Protein AF-A0A7S2I9S2-F1 (afdb_monomer)

Nearest PDB structures (foldseek):
  7tkt-assembly1_A  TM=6.067E-01  e=1.355E-03  Spirochaeta thermophila DSM 6578
  6pbx-assembly1_A  TM=5.543E-01  e=2.975E-03  Rattus norvegicus
  6pby-assembly1_A  TM=5.272E-01  e=2.008E-03  Rattus norvegicus
  7yid-assembly1_A  TM=5.433E-01  e=2.444E-03  Homo sapiens

Solvent-accessible surface area (backbone atoms only — not comparable to full-atom values): 10424 Å² total; per-residue (Å²): 144,86,84,84,76,81,74,78,80,54,76,46,79,50,64,89,76,85,68,88,88,73,67,29,66,71,83,33,64,104,88,42,56,35,54,75,78,83,86,87,54,86,88,74,75,66,83,82,76,66,49,74,48,82,52,56,64,68,61,51,51,51,52,53,48,50,54,51,50,29,47,40,69,66,68,58,89,69,85,80,68,61,54,85,91,39,63,67,51,44,52,52,49,52,52,51,43,55,54,28,43,54,51,38,54,50,51,52,51,51,51,53,50,56,74,68,59,47,70,71,62,50,54,50,53,51,51,52,48,52,50,53,50,50,44,57,76,70,63,56,55,72,68,61,56,48,53,56,52,49,52,53,55,49,53,50,53,51,53,58,52,53,56,56,54,63,76,74,109

Secondary structure (DSSP, 8-state):
---------EEEEESS---S----BSSS-TTS-BPPPPPP-TTTTPPPPPEEEEE-HHHHHHHHHHHHHHHHTT---SSS-PPTT-HHHHHHHHHHHHHHHHHHHHHHHHHHHHHH--HHHHHHHHHHHHHHHHHHHTT--HHHHHHHHHHHHHHHHHHHHHHHHHTT-

Radius of gyration: 32.58 Å; Cα contacts (8 Å, |Δi|>4): 98; chains: 1; bounding box: 69×42×87 Å

Organism: NCBI:txid156173

Foldseek 3Di:
DPPPPPFPWDKDKDDAAPDDDDFADDPEPPPDGGDDDDDDDPVPPDDDDIGMDTDGPVVVVVVVVVVLCCLLVVVCPPPDDDGPPPPVRVVVSVVSSVVSPVVSVVVVVVVVCVVPDDPLVVVLVVVVVVLVVVCVVVVPDPVVSVVVNVVSVVVSVVVVVVVVVVVVD

Mean predicted aligned error: 14.9 Å

pLDDT: mean 73.59, std 23.45, range [33.19, 96.62]

Sequence (169 aa):
KLDRMAAKKYCVPWGLNAFDEPLSNATCRADWHCVSPPPCDVNEGLPCDPGIACVNAGAMYVYALYFAIMTITSVGYGDITPSPFNIGEQAVCCVIMLGSGMVWG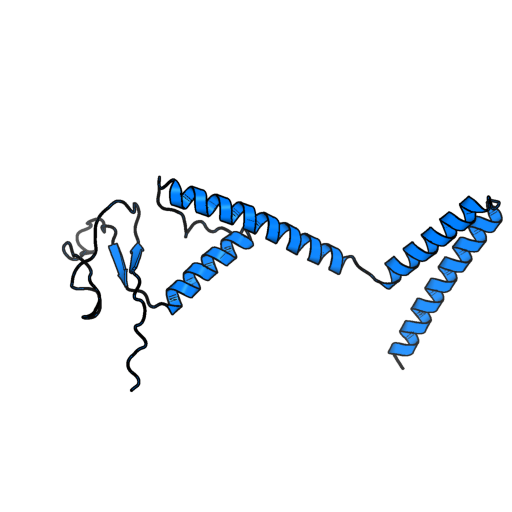YLIGTFCSLAGAKPSVQAFRDELSQLNSFMTAYKLPRDVRFRLREFLHETVHLRDTSARVELVA

Structure (mmCIF, N/CA/C/O backbone):
data_AF-A0A7S2I9S2-F1
#
_entry.id   AF-A0A7S2I9S2-F1
#
loop_
_atom_site.group_PDB
_atom_site.id
_atom_site.type_symbol
_at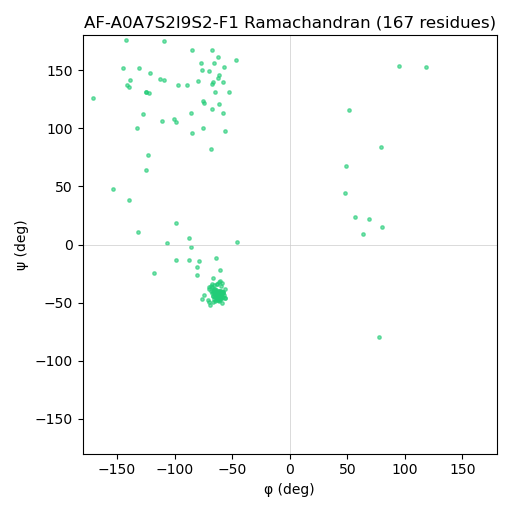om_site.label_atom_id
_atom_site.label_alt_id
_atom_site.label_comp_id
_atom_site.label_asym_id
_atom_site.label_entity_id
_atom_site.label_seq_id
_atom_site.pdbx_PDB_ins_code
_atom_site.Cartn_x
_atom_site.Cartn_y
_atom_site.Cartn_z
_atom_site.occupancy
_atom_site.B_iso_or_equiv
_atom_site.auth_seq_id
_atom_site.auth_comp_id
_atom_site.auth_asym_id
_atom_site.auth_atom_id
_atom_site.pdbx_PDB_model_num
ATOM 1 N N . LYS A 1 1 ? -8.225 14.631 -42.029 1.00 36.56 1 LYS A N 1
ATOM 2 C CA . LYS A 1 1 ? -7.970 15.345 -40.746 1.00 36.56 1 LYS A CA 1
ATOM 3 C C . LYS A 1 1 ? -8.112 14.389 -39.542 1.00 36.56 1 LYS A C 1
ATOM 5 O O . LYS A 1 1 ? -8.783 14.728 -38.583 1.00 36.56 1 LYS A O 1
ATOM 10 N N . LEU A 1 2 ? -7.478 13.211 -39.568 1.00 36.06 2 LEU A N 1
ATOM 11 C CA . LEU A 1 2 ? -7.574 12.209 -38.490 1.00 36.06 2 LEU A CA 1
ATOM 12 C C . LEU A 1 2 ? -6.308 11.330 -38.457 1.00 36.06 2 LEU A C 1
ATOM 14 O O . LEU A 1 2 ? -6.394 10.116 -38.437 1.00 36.06 2 LEU A O 1
ATOM 18 N N . ASP A 1 3 ? -5.126 11.951 -38.509 1.00 37.56 3 ASP A N 1
ATOM 19 C CA . ASP A 1 3 ? -3.852 11.206 -38.487 1.00 37.56 3 ASP A CA 1
ATOM 20 C C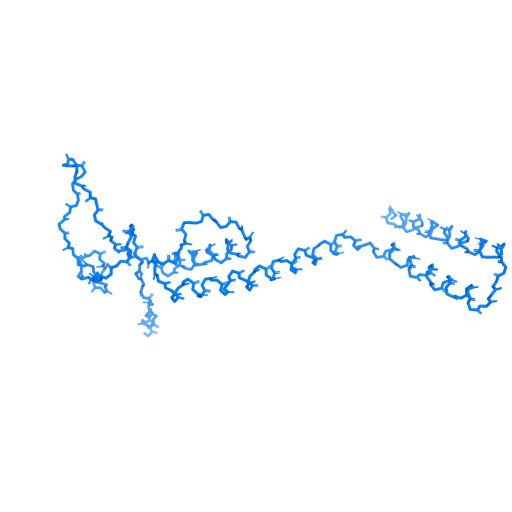 . ASP A 1 3 ? -2.788 11.900 -37.618 1.00 37.56 3 ASP A C 1
ATOM 22 O O . ASP A 1 3 ? -1.609 12.008 -37.939 1.00 37.56 3 ASP A O 1
ATOM 26 N N . ARG A 1 4 ? -3.241 12.469 -36.495 1.00 39.50 4 ARG A N 1
ATOM 27 C CA . ARG A 1 4 ? -2.374 12.980 -35.425 1.00 39.50 4 ARG A CA 1
ATOM 28 C C . ARG A 1 4 ? -2.763 12.341 -34.101 1.00 39.50 4 ARG A C 1
ATOM 30 O O . ARG A 1 4 ? -3.207 13.013 -33.180 1.00 39.50 4 ARG A O 1
ATOM 37 N N . MET A 1 5 ? -2.587 11.033 -34.008 1.00 37.41 5 MET A N 1
ATOM 38 C CA . MET A 1 5 ? -2.341 10.384 -32.725 1.00 37.41 5 MET A CA 1
ATOM 39 C C . MET A 1 5 ? -1.023 9.641 -32.870 1.00 37.41 5 MET A C 1
ATOM 41 O O . MET A 1 5 ? -0.981 8.442 -33.114 1.00 37.41 5 MET A O 1
ATOM 45 N N . ALA A 1 6 ? 0.064 10.411 -32.802 1.00 40.44 6 ALA A N 1
ATOM 46 C CA . ALA A 1 6 ? 1.411 9.888 -32.680 1.00 40.44 6 ALA A CA 1
ATOM 47 C C . ALA A 1 6 ? 1.454 8.987 -31.438 1.00 40.44 6 ALA A C 1
ATOM 49 O O . ALA A 1 6 ? 1.532 9.472 -30.308 1.00 40.44 6 ALA A O 1
ATOM 50 N N . ALA A 1 7 ? 1.329 7.677 -31.649 1.00 39.59 7 ALA A N 1
ATOM 51 C CA . ALA A 1 7 ? 1.550 6.689 -30.613 1.00 39.59 7 ALA A CA 1
ATOM 52 C C . ALA A 1 7 ? 2.984 6.887 -30.114 1.00 39.59 7 ALA A C 1
ATOM 54 O O . ALA A 1 7 ? 3.930 6.705 -30.879 1.00 39.59 7 ALA A O 1
ATOM 55 N N . LYS A 1 8 ? 3.156 7.326 -28.863 1.00 36.78 8 LYS A N 1
ATOM 56 C CA . LYS A 1 8 ? 4.471 7.309 -28.218 1.00 36.78 8 LYS A CA 1
ATOM 57 C C . LYS A 1 8 ? 4.919 5.844 -28.159 1.00 36.78 8 LYS A C 1
ATOM 59 O O . LYS A 1 8 ? 4.186 4.994 -27.658 1.00 36.78 8 LYS A O 1
ATOM 64 N N . LYS A 1 9 ? 6.064 5.565 -28.782 1.00 42.50 9 LYS A N 1
ATOM 65 C CA . LYS A 1 9 ? 6.666 4.238 -28.970 1.00 42.50 9 LYS A CA 1
ATOM 66 C C . LYS A 1 9 ? 7.704 4.042 -27.871 1.00 42.50 9 LYS A C 1
ATOM 68 O O . LYS A 1 9 ? 8.437 4.981 -27.571 1.00 42.50 9 LYS A O 1
ATOM 73 N N . TYR A 1 10 ? 7.754 2.865 -27.267 1.00 43.59 10 TYR A N 1
ATOM 74 C CA . TYR A 1 10 ? 8.571 2.612 -26.086 1.00 43.59 10 TYR A CA 1
ATOM 75 C C . TYR A 1 10 ? 9.241 1.233 -26.196 1.00 43.59 10 TYR A C 1
ATOM 77 O O . TYR A 1 10 ? 8.626 0.280 -26.681 1.00 43.59 10 TYR A O 1
ATOM 85 N N . CYS A 1 11 ? 10.492 1.136 -25.747 1.00 45.06 11 CYS A N 1
ATOM 86 C CA . CYS A 1 11 ? 11.312 -0.076 -25.797 1.00 45.06 11 CYS A CA 1
ATOM 87 C C . CYS A 1 11 ? 11.572 -0.590 -24.374 1.00 45.06 11 CYS A C 1
ATOM 89 O O . CYS A 1 11 ? 11.776 0.227 -23.475 1.00 45.06 11 CYS A O 1
ATOM 91 N N . VAL A 1 12 ? 11.592 -1.913 -24.170 1.00 47.53 12 VAL A N 1
ATOM 92 C CA . VAL A 1 12 ? 11.938 -2.528 -22.871 1.00 47.53 12 VAL A CA 1
ATOM 93 C C . VAL A 1 12 ? 13.089 -3.534 -23.028 1.00 47.53 12 VAL A C 1
ATOM 95 O O . VAL A 1 12 ? 13.037 -4.355 -23.948 1.00 47.53 12 VAL A O 1
ATOM 98 N N . PRO A 1 13 ? 14.138 -3.476 -22.185 1.00 47.75 13 PRO A N 1
ATOM 99 C CA . PRO A 1 13 ? 15.227 -4.455 -22.196 1.00 47.75 13 PRO A CA 1
ATOM 100 C C . PRO A 1 13 ? 14.802 -5.786 -21.546 1.00 47.75 13 PRO A C 1
ATOM 102 O O . PRO A 1 13 ? 13.970 -5.790 -20.637 1.00 47.75 13 PRO A O 1
ATOM 105 N N . TRP A 1 14 ? 15.382 -6.912 -21.978 1.00 45.50 14 TRP A N 1
ATOM 106 C CA . TRP A 1 14 ? 15.237 -8.222 -21.327 1.00 45.50 14 TRP A CA 1
ATOM 107 C C . TRP A 1 14 ? 16.560 -9.013 -21.345 1.00 45.50 14 TRP A C 1
ATOM 109 O O . TRP A 1 14 ? 17.251 -9.054 -22.363 1.00 45.50 14 TRP A O 1
ATOM 119 N N . GLY A 1 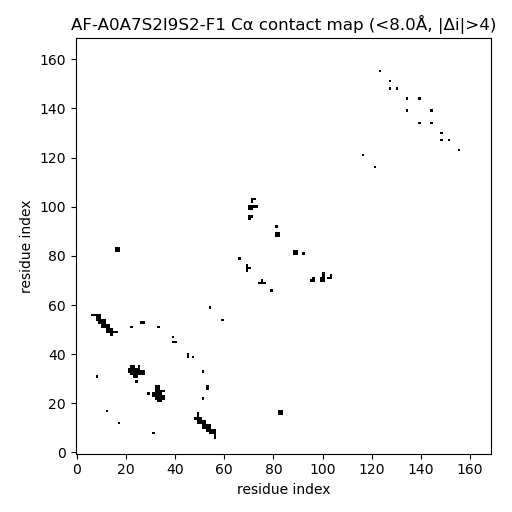15 ? 16.895 -9.650 -20.216 1.00 38.66 15 GLY A N 1
ATOM 120 C CA . GLY A 1 15 ? 18.153 -10.380 -19.985 1.00 38.66 15 GLY A CA 1
ATOM 121 C C . GLY A 1 15 ? 18.999 -9.790 -18.843 1.00 38.66 15 GLY A C 1
ATOM 122 O O . GLY A 1 15 ? 18.876 -8.611 -18.515 1.00 38.66 15 GLY A O 1
ATOM 123 N N . LEU A 1 16 ? 19.810 -10.629 -18.184 1.00 36.69 16 LEU A N 1
ATOM 124 C CA . LEU A 1 16 ? 20.657 -10.251 -17.041 1.00 36.69 16 LEU A CA 1
ATOM 125 C C . LEU A 1 16 ? 21.728 -9.238 -17.481 1.00 36.69 16 LEU A C 1
ATOM 127 O O . LEU A 1 16 ? 22.454 -9.499 -18.433 1.00 36.69 16 LEU A O 1
ATOM 131 N N . ASN A 1 17 ? 21.852 -8.142 -16.723 1.00 38.62 17 ASN A N 1
ATOM 132 C CA . ASN A 1 17 ? 22.781 -7.016 -16.906 1.00 38.62 17 ASN A CA 1
ATOM 133 C C . ASN A 1 17 ? 22.347 -6.001 -17.977 1.00 38.62 17 ASN A C 1
ATOM 135 O O . ASN A 1 17 ? 22.818 -6.002 -19.108 1.00 38.62 17 ASN A O 1
ATOM 139 N N . ALA A 1 18 ? 21.492 -5.063 -17.564 1.00 44.12 18 ALA A N 1
ATOM 140 C CA . ALA A 1 18 ? 21.323 -3.778 -18.231 1.00 44.12 18 ALA A CA 1
ATOM 141 C C . ALA A 1 18 ? 22.600 -2.935 -18.045 1.00 44.12 18 ALA A C 1
ATOM 143 O O . ALA A 1 18 ? 22.678 -2.115 -17.134 1.00 44.12 18 ALA A O 1
ATOM 144 N N . PHE A 1 19 ? 23.616 -3.179 -18.870 1.00 40.59 19 PHE A N 1
ATOM 145 C CA . PHE A 1 19 ? 24.778 -2.304 -19.011 1.00 40.59 19 PHE A CA 1
ATOM 146 C C . PHE A 1 19 ? 24.980 -1.983 -20.498 1.00 40.59 19 PHE A C 1
ATOM 148 O O . PHE A 1 19 ? 25.271 -2.872 -21.287 1.00 40.59 19 PHE A O 1
ATOM 155 N N . ASP A 1 20 ? 24.757 -0.705 -20.815 1.00 34.88 20 ASP A N 1
ATOM 156 C CA . ASP A 1 20 ? 25.260 0.100 -21.939 1.00 34.88 20 ASP A CA 1
ATOM 157 C C . ASP A 1 20 ? 25.141 -0.410 -23.409 1.00 34.88 20 ASP A C 1
ATOM 159 O O . ASP A 1 20 ? 25.845 -1.314 -23.842 1.00 34.88 20 ASP A O 1
ATOM 163 N N . GLU A 1 21 ? 24.340 0.345 -24.196 1.00 36.78 21 GLU A N 1
ATOM 164 C CA . GLU A 1 21 ? 24.353 0.562 -25.675 1.00 36.78 21 GLU A CA 1
ATOM 165 C C . GLU A 1 21 ? 23.461 -0.281 -26.656 1.00 36.78 21 GLU A C 1
ATOM 167 O O . GLU A 1 21 ? 22.940 -1.326 -26.281 1.00 36.78 21 GLU A O 1
ATOM 172 N N . PRO A 1 22 ? 23.080 0.260 -27.856 1.00 33.19 22 PRO A N 1
ATOM 173 C CA . PRO A 1 22 ? 21.672 0.540 -28.201 1.00 33.19 22 PRO A CA 1
ATOM 174 C C . PRO A 1 22 ? 21.004 -0.358 -29.270 1.00 33.19 22 PRO A C 1
ATOM 176 O O . PRO A 1 22 ? 21.610 -1.155 -29.974 1.00 33.19 22 PRO A O 1
ATOM 179 N N . LEU A 1 23 ? 19.702 -0.117 -29.457 1.00 39.25 23 LEU A N 1
ATOM 180 C CA . LEU A 1 23 ? 18.870 -0.547 -30.587 1.00 39.25 23 LEU A CA 1
ATOM 181 C C . LEU A 1 23 ? 19.230 0.138 -31.977 1.00 39.25 23 LEU A C 1
ATOM 183 O O . LEU A 1 23 ? 19.923 1.138 -32.005 1.00 39.25 23 LEU A O 1
ATOM 187 N N . SER A 1 24 ? 18.725 -0.333 -33.145 1.00 38.22 24 SER A N 1
ATOM 188 C CA . SER A 1 24 ? 18.954 -0.048 -34.628 1.00 38.22 24 SER A CA 1
ATOM 189 C C . SER A 1 24 ? 17.979 -0.689 -35.637 1.00 38.22 24 SER A C 1
ATOM 191 O O . SER A 1 24 ? 17.829 -1.883 -35.756 1.00 38.22 24 SER A O 1
ATOM 193 N N . ASN A 1 25 ? 17.330 -0.002 -36.537 1.00 39.22 25 ASN A N 1
ATOM 194 C CA . ASN A 1 25 ? 16.987 -0.661 -37.806 1.00 39.22 25 ASN A CA 1
ATOM 195 C C . ASN A 1 25 ? 15.788 -1.661 -37.877 1.00 39.22 25 ASN A C 1
ATOM 197 O O . ASN A 1 25 ? 14.776 -1.367 -38.495 1.00 39.22 25 ASN A O 1
ATOM 201 N N . ALA A 1 26 ? 15.965 -2.918 -37.430 1.00 37.91 26 ALA A N 1
ATOM 202 C CA . ALA A 1 26 ? 15.459 -4.069 -38.201 1.00 37.91 26 ALA A CA 1
ATOM 203 C C . ALA A 1 26 ? 14.389 -4.978 -37.551 1.00 37.91 26 ALA A C 1
ATOM 205 O O . ALA A 1 26 ? 13.628 -5.598 -38.289 1.00 37.91 26 ALA A O 1
ATOM 206 N N . THR A 1 27 ? 14.261 -5.076 -36.222 1.00 39.12 27 THR A N 1
ATOM 207 C CA . THR A 1 27 ? 13.225 -5.931 -35.568 1.00 39.12 27 THR A CA 1
ATOM 208 C C . THR A 1 27 ? 11.990 -5.163 -35.105 1.00 39.12 27 THR A C 1
ATOM 210 O O . THR A 1 27 ? 11.191 -5.616 -34.289 1.00 39.12 27 THR A O 1
ATOM 213 N N . CYS A 1 28 ? 11.810 -3.975 -35.649 1.00 40.09 28 CYS A N 1
ATOM 214 C CA . CYS A 1 28 ? 10.895 -2.977 -35.154 1.00 40.09 28 CYS A CA 1
ATOM 215 C C . CYS A 1 28 ? 10.268 -2.380 -36.444 1.00 40.09 28 CYS A C 1
ATOM 217 O O . CYS A 1 28 ? 10.966 -2.261 -37.452 1.00 40.09 28 CYS A O 1
ATOM 219 N N . ARG A 1 29 ? 8.929 -2.168 -36.508 1.00 38.28 29 ARG A N 1
ATOM 220 C CA . ARG A 1 29 ? 8.236 -1.672 -37.742 1.00 38.28 29 ARG A CA 1
ATOM 221 C C . ARG A 1 29 ? 9.013 -0.479 -38.310 1.00 38.28 29 ARG A C 1
ATOM 223 O O . ARG A 1 29 ? 9.658 0.159 -37.501 1.00 38.28 29 ARG A O 1
ATOM 230 N N . ALA A 1 30 ? 8.869 -0.123 -39.599 1.00 38.44 30 ALA A N 1
ATOM 231 C CA . ALA A 1 30 ? 9.601 0.921 -40.378 1.00 38.44 30 ALA A CA 1
ATOM 232 C C . ALA A 1 30 ? 9.814 2.331 -39.743 1.00 38.44 30 ALA A C 1
ATOM 234 O O . ALA A 1 30 ? 10.368 3.237 -40.350 1.00 38.44 30 ALA A O 1
ATOM 235 N N . ASP A 1 31 ? 9.357 2.475 -38.515 1.00 38.62 31 ASP A N 1
ATOM 236 C CA . ASP A 1 31 ? 9.105 3.589 -37.640 1.00 38.62 31 ASP A CA 1
ATOM 237 C C . ASP A 1 31 ? 9.702 3.358 -36.219 1.00 38.62 31 ASP A C 1
ATOM 239 O O . ASP A 1 31 ? 9.332 4.065 -35.276 1.00 38.62 31 ASP A O 1
ATOM 243 N N . TRP A 1 32 ? 10.537 2.325 -36.047 1.00 38.66 32 TRP A N 1
ATOM 244 C CA . TRP A 1 32 ? 11.202 1.861 -34.827 1.00 38.66 32 TRP A CA 1
ATOM 245 C C . TRP A 1 32 ? 12.616 1.309 -35.189 1.00 38.66 32 TRP A C 1
ATOM 247 O O . TRP A 1 32 ? 12.769 0.766 -36.274 1.00 38.66 32 TRP A O 1
ATOM 257 N N . HIS A 1 33 ? 13.619 1.348 -34.294 1.00 37.09 33 HIS A N 1
ATOM 258 C CA . HIS A 1 33 ? 15.020 0.919 -34.550 1.00 37.09 33 HIS A CA 1
ATOM 259 C C . HIS A 1 33 ? 15.499 -0.175 -33.502 1.00 37.09 33 HIS A C 1
ATOM 261 O O . HIS A 1 33 ? 15.301 0.148 -32.345 1.00 37.09 33 HIS A O 1
ATOM 267 N N . CYS A 1 34 ? 16.121 -1.367 -33.842 1.00 37.78 34 CYS A N 1
ATOM 268 C CA . CYS A 1 34 ? 16.893 -2.510 -33.103 1.00 37.78 34 CYS A CA 1
ATOM 269 C C . CYS A 1 34 ? 18.328 -3.140 -33.599 1.00 37.78 34 CYS A C 1
ATOM 271 O O . CYS A 1 34 ? 18.308 -3.956 -34.524 1.00 37.78 34 CYS A O 1
ATOM 273 N N . VAL A 1 35 ? 19.572 -2.835 -33.089 1.00 40.72 35 VAL A N 1
ATOM 274 C CA . VAL A 1 35 ? 20.896 -3.238 -33.711 1.00 40.72 35 VAL A CA 1
ATOM 275 C C . VAL A 1 35 ? 21.085 -4.695 -33.427 1.00 40.72 35 VAL A C 1
ATOM 277 O O . VAL A 1 35 ? 21.043 -5.085 -32.270 1.00 40.72 35 VAL A O 1
ATOM 280 N N . SER A 1 36 ? 21.273 -5.497 -34.471 1.00 41.66 36 SER A N 1
ATOM 281 C CA . SER A 1 36 ? 21.526 -6.924 -34.328 1.00 41.66 36 SER A CA 1
ATOM 282 C C . SER A 1 36 ? 23.026 -7.212 -34.204 1.00 41.66 36 SER A C 1
ATOM 284 O O . SER A 1 36 ? 23.785 -6.757 -35.065 1.00 41.66 36 SER A O 1
ATOM 286 N N . PRO A 1 37 ? 23.443 -8.103 -33.294 1.00 44.19 37 PRO A N 1
ATOM 287 C CA . PRO A 1 37 ? 24.390 -9.173 -33.596 1.00 44.19 37 PRO A CA 1
ATOM 288 C C . PRO A 1 37 ? 23.629 -10.397 -34.178 1.00 44.19 37 PRO A C 1
ATOM 290 O O . PRO A 1 37 ? 22.396 -10.395 -34.168 1.00 44.19 37 PRO A O 1
ATOM 293 N N . PRO A 1 38 ? 24.310 -11.408 -34.761 1.00 42.84 38 PRO A N 1
ATOM 294 C CA . PRO A 1 38 ? 23.694 -12.466 -35.583 1.00 42.84 38 PRO A CA 1
ATOM 295 C C . PRO A 1 38 ? 22.683 -13.354 -34.818 1.00 42.84 38 PRO A C 1
ATOM 297 O O . PRO A 1 38 ? 22.691 -13.372 -33.588 1.00 42.84 38 PRO A O 1
ATOM 300 N N . PRO A 1 39 ? 21.793 -14.087 -35.525 1.00 44.50 39 PRO A N 1
ATOM 301 C CA . PRO A 1 39 ? 20.698 -14.839 -34.909 1.00 44.50 39 PRO A CA 1
ATOM 302 C C . PRO A 1 39 ? 21.186 -16.011 -34.041 1.00 44.50 39 PRO A C 1
ATOM 304 O O . PRO A 1 39 ? 22.103 -16.739 -34.407 1.00 44.50 39 PRO A O 1
ATOM 307 N N . CYS A 1 40 ? 20.518 -16.197 -32.904 1.00 46.09 40 CYS A N 1
ATOM 308 C CA . CYS A 1 40 ? 20.692 -17.295 -31.958 1.00 46.09 40 CYS A CA 1
ATOM 309 C C . CYS A 1 40 ? 20.237 -18.643 -32.552 1.00 46.09 40 CYS A C 1
ATOM 311 O O . CYS A 1 40 ? 19.053 -18.834 -32.830 1.00 46.09 40 CYS A O 1
ATOM 313 N N . ASP A 1 41 ? 21.163 -19.594 -32.717 1.00 39.34 41 ASP A N 1
ATOM 314 C CA . ASP A 1 41 ? 20.856 -20.977 -33.102 1.00 39.34 41 ASP A CA 1
ATOM 315 C C . ASP A 1 41 ? 20.874 -21.885 -31.860 1.00 39.34 41 ASP A C 1
ATOM 317 O O . ASP A 1 41 ? 21.922 -22.178 -31.281 1.00 39.34 41 ASP A O 1
ATOM 321 N N . VAL A 1 42 ? 19.690 -22.329 -31.427 1.00 43.00 42 VAL A N 1
ATOM 322 C CA . VAL A 1 42 ? 19.508 -23.227 -30.269 1.00 43.00 42 VAL A CA 1
ATOM 323 C C . VAL A 1 42 ? 20.145 -24.607 -30.466 1.00 43.00 42 VAL A C 1
ATOM 325 O O . VAL A 1 42 ? 20.266 -25.362 -29.502 1.00 43.00 42 VAL A O 1
ATOM 328 N N . ASN A 1 43 ? 20.562 -24.941 -31.690 1.00 43.75 43 ASN A N 1
ATOM 329 C CA . ASN A 1 43 ? 21.181 -26.225 -32.010 1.00 43.75 43 ASN A CA 1
ATOM 330 C C . ASN A 1 43 ? 22.705 -26.236 -31.804 1.00 43.75 43 ASN A C 1
ATOM 332 O O . ASN A 1 43 ? 23.288 -27.317 -31.753 1.00 43.75 43 ASN A O 1
ATOM 336 N N . GLU A 1 44 ? 23.347 -25.073 -31.635 1.00 46.72 44 GLU A N 1
ATOM 337 C CA . GLU A 1 44 ? 24.809 -24.970 -31.479 1.00 46.72 44 GLU A CA 1
ATOM 338 C C . GLU A 1 44 ? 25.270 -24.650 -30.045 1.00 46.72 44 GLU A C 1
ATOM 340 O O . GLU A 1 44 ? 26.466 -24.561 -29.776 1.00 46.72 44 GLU A O 1
ATOM 345 N N . GLY A 1 45 ? 24.343 -24.525 -29.087 1.00 40.56 45 GLY A N 1
ATOM 346 C CA . GLY A 1 45 ? 24.686 -24.392 -27.665 1.00 40.56 45 GLY A CA 1
ATOM 347 C C . GLY A 1 45 ? 25.369 -23.072 -27.279 1.00 40.56 45 GLY A C 1
ATOM 348 O O . GLY A 1 45 ? 26.031 -23.018 -26.242 1.00 40.56 45 GLY A O 1
ATOM 349 N N . LEU A 1 46 ? 25.215 -22.007 -28.074 1.00 40.66 46 LEU A N 1
ATOM 350 C CA . LEU A 1 46 ? 25.704 -20.675 -27.710 1.00 40.66 46 LEU A CA 1
ATOM 351 C C . LEU A 1 46 ? 24.744 -19.962 -26.731 1.00 40.66 46 LEU A C 1
ATOM 353 O O . LEU A 1 46 ? 23.522 -20.061 -26.884 1.00 40.66 46 LEU A O 1
ATOM 357 N N . PRO A 1 47 ? 25.264 -19.227 -25.727 1.00 39.28 47 PRO A N 1
ATOM 358 C CA . PRO A 1 47 ? 24.438 -18.442 -24.814 1.00 39.28 47 PRO A CA 1
ATOM 359 C C . PRO A 1 47 ? 23.773 -17.269 -25.550 1.00 39.28 47 PRO A C 1
ATOM 361 O O . PRO A 1 47 ? 24.389 -16.610 -26.382 1.00 39.28 47 PRO A O 1
ATOM 364 N N . CYS A 1 48 ? 22.498 -17.015 -25.246 1.00 42.94 48 CYS A N 1
ATOM 365 C CA . CYS A 1 48 ? 21.752 -15.881 -25.791 1.00 42.94 48 CYS A CA 1
ATOM 366 C C . CYS A 1 48 ? 22.205 -14.577 -25.113 1.00 42.94 48 CYS A C 1
ATOM 368 O O . CYS A 1 48 ? 22.080 -14.462 -23.892 1.00 42.94 48 CYS A O 1
ATOM 370 N N . ASP A 1 49 ? 22.682 -13.601 -25.887 1.00 38.28 49 ASP A N 1
ATOM 371 C CA . ASP A 1 49 ? 22.967 -12.252 -25.383 1.00 38.28 49 ASP A CA 1
ATOM 372 C C . ASP A 1 49 ? 21.663 -11.485 -25.042 1.00 38.28 49 ASP A C 1
ATOM 374 O O . ASP A 1 49 ? 20.621 -11.723 -25.667 1.00 38.28 49 ASP A O 1
ATOM 378 N N . PRO A 1 50 ? 21.679 -10.573 -24.048 1.00 40.50 50 PRO A N 1
ATOM 379 C CA . PRO A 1 50 ? 20.531 -9.736 -23.676 1.00 40.50 50 PRO A CA 1
ATOM 380 C C . PRO A 1 50 ? 20.076 -8.818 -24.829 1.00 40.50 50 PRO A C 1
ATOM 382 O O . PRO A 1 50 ? 20.890 -8.340 -25.616 1.00 40.50 50 PRO A O 1
ATOM 385 N N . GLY A 1 51 ? 18.766 -8.550 -24.936 1.00 43.47 51 GLY A N 1
ATOM 386 C CA . GLY A 1 51 ? 18.163 -7.835 -26.075 1.00 43.47 51 GLY A CA 1
ATOM 387 C C . GLY A 1 51 ? 17.022 -6.884 -25.694 1.00 43.47 51 GLY A C 1
ATOM 388 O O . GLY A 1 51 ? 16.622 -6.797 -24.535 1.00 43.47 51 GLY A O 1
ATOM 389 N N . ILE A 1 52 ? 16.484 -6.141 -26.670 1.00 43.34 52 ILE A N 1
ATOM 390 C CA . ILE A 1 52 ? 15.433 -5.131 -26.444 1.00 43.34 52 ILE A CA 1
ATOM 391 C C . ILE A 1 52 ? 14.194 -5.446 -27.295 1.00 43.34 52 ILE A C 1
ATOM 393 O O . ILE A 1 52 ? 14.303 -5.678 -28.498 1.00 43.34 52 ILE A O 1
ATOM 397 N N . ALA A 1 53 ? 13.012 -5.449 -26.667 1.00 46.09 53 ALA A N 1
ATOM 398 C CA . ALA A 1 53 ? 11.741 -5.813 -27.291 1.00 46.09 53 ALA A CA 1
ATOM 399 C C . ALA A 1 53 ? 10.810 -4.604 -27.500 1.00 46.09 53 ALA A C 1
ATOM 401 O O . ALA A 1 53 ? 10.693 -3.702 -26.664 1.00 46.09 53 ALA A O 1
ATOM 402 N N . CYS A 1 54 ? 10.119 -4.614 -28.640 1.00 49.53 54 CYS A N 1
ATOM 403 C CA . CYS A 1 54 ? 9.189 -3.585 -29.092 1.00 49.53 54 CYS A CA 1
ATOM 404 C C . CYS A 1 54 ? 7.783 -3.869 -28.495 1.00 49.53 54 CYS A C 1
ATOM 406 O O . CYS A 1 54 ? 7.170 -4.872 -28.860 1.00 49.53 54 CYS A O 1
ATOM 408 N N . VAL A 1 55 ? 7.247 -3.026 -27.592 1.00 59.12 55 VAL A N 1
ATOM 409 C CA . VAL A 1 55 ? 5.946 -3.270 -26.909 1.00 59.12 55 VAL A CA 1
ATOM 410 C C . VAL A 1 55 ? 4.930 -2.152 -27.159 1.00 59.12 55 VAL A C 1
ATOM 412 O O . VAL A 1 55 ? 5.289 -0.984 -27.308 1.00 59.12 55 VAL A O 1
ATOM 415 N N . ASN A 1 56 ? 3.635 -2.482 -27.205 1.00 60.66 56 ASN A N 1
ATOM 416 C CA . ASN A 1 56 ? 2.584 -1.467 -27.315 1.00 60.66 56 ASN A CA 1
ATOM 417 C C . ASN A 1 56 ? 2.331 -0.764 -25.964 1.00 60.66 56 ASN A C 1
ATOM 419 O O . ASN A 1 56 ? 2.547 -1.325 -24.891 1.00 60.66 56 ASN A O 1
ATOM 423 N N . ALA A 1 57 ? 1.797 0.461 -26.013 1.00 71.44 57 ALA A N 1
ATOM 424 C CA . ALA A 1 57 ? 1.543 1.266 -24.813 1.00 71.44 57 ALA A CA 1
ATOM 425 C C . ALA A 1 57 ? 0.590 0.587 -23.808 1.00 71.44 57 ALA A C 1
ATOM 427 O O . ALA A 1 57 ? 0.748 0.749 -22.601 1.00 71.44 57 ALA A O 1
ATOM 428 N N . GLY A 1 58 ? -0.375 -0.200 -24.300 1.00 74.25 58 GLY A N 1
ATOM 429 C CA . GLY A 1 58 ? -1.297 -0.956 -23.451 1.00 74.25 58 GLY A CA 1
ATOM 430 C C . GLY A 1 58 ? -0.584 -2.000 -22.590 1.00 74.25 58 GLY A C 1
ATOM 431 O O . GLY A 1 58 ? -0.809 -2.042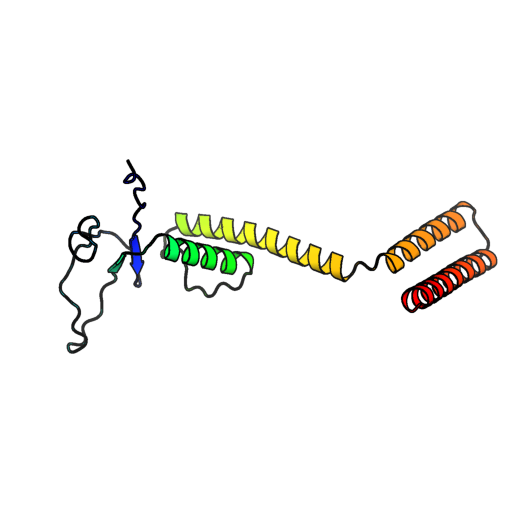 -21.384 1.00 74.25 58 GLY A O 1
ATOM 432 N N . ALA A 1 59 ? 0.321 -2.794 -23.174 1.00 72.31 59 ALA A N 1
ATOM 433 C CA . ALA A 1 59 ? 1.089 -3.781 -22.418 1.00 72.31 59 ALA A CA 1
ATOM 434 C C . ALA A 1 59 ? 2.003 -3.122 -21.377 1.00 72.31 59 ALA A C 1
ATOM 436 O O . ALA A 1 59 ? 2.089 -3.601 -20.250 1.00 72.31 59 ALA A O 1
ATOM 437 N N . MET A 1 60 ? 2.623 -1.985 -21.706 1.00 76.94 60 MET A N 1
ATOM 438 C CA . MET A 1 60 ? 3.446 -1.250 -20.741 1.00 76.94 60 MET A CA 1
ATOM 439 C C . MET A 1 60 ? 2.650 -0.674 -19.580 1.00 76.94 60 MET A C 1
ATOM 441 O O . MET A 1 60 ? 3.132 -0.685 -18.451 1.00 76.94 60 MET A O 1
ATOM 445 N N . TYR A 1 61 ? 1.437 -0.183 -19.837 1.00 85.31 61 TYR A N 1
ATOM 446 C CA . TYR A 1 61 ? 0.565 0.277 -18.764 1.00 85.31 61 TYR A CA 1
ATOM 447 C C . TYR A 1 61 ? 0.218 -0.868 -17.809 1.00 85.31 61 TYR A C 1
ATOM 449 O O . TYR A 1 61 ? 0.322 -0.702 -16.598 1.00 85.31 61 TYR A O 1
ATOM 457 N N . VAL A 1 62 ? -0.130 -2.042 -18.346 1.00 86.88 62 VAL A N 1
ATOM 458 C CA . VAL A 1 62 ? -0.408 -3.236 -17.533 1.00 86.88 62 VAL A CA 1
ATOM 459 C C . VAL A 1 62 ? 0.828 -3.659 -16.735 1.00 86.88 62 VAL A C 1
ATOM 461 O O . VAL A 1 62 ? 0.706 -3.953 -15.551 1.00 86.88 62 VAL A O 1
ATOM 464 N N . TYR A 1 63 ? 2.018 -3.618 -17.339 1.00 83.31 63 TYR A N 1
ATOM 465 C CA . TYR A 1 63 ? 3.280 -3.935 -16.667 1.00 83.31 63 TYR A CA 1
ATOM 466 C C . TYR A 1 63 ? 3.603 -2.958 -15.522 1.00 83.31 63 TYR A C 1
ATOM 468 O O . TYR A 1 63 ? 3.941 -3.375 -14.415 1.00 83.31 63 TYR A O 1
ATOM 476 N N . ALA A 1 64 ? 3.418 -1.653 -15.747 1.00 90.25 64 ALA A N 1
ATOM 477 C CA . ALA A 1 64 ? 3.595 -0.629 -14.718 1.00 90.25 64 ALA A CA 1
ATOM 478 C C . ALA A 1 64 ? 2.547 -0.741 -13.597 1.00 90.25 64 ALA A C 1
ATOM 480 O O . ALA A 1 64 ? 2.871 -0.567 -12.422 1.00 90.25 64 ALA A O 1
ATOM 481 N N . LEU A 1 65 ? 1.296 -1.058 -13.942 1.00 93.44 65 LEU A N 1
ATOM 482 C CA . LEU A 1 65 ? 0.230 -1.286 -12.969 1.00 93.44 65 LEU A CA 1
ATOM 483 C C . LEU A 1 65 ? 0.517 -2.524 -12.116 1.00 93.44 65 LEU A C 1
ATOM 485 O O . LEU A 1 65 ? 0.326 -2.486 -10.905 1.00 93.44 65 LEU A O 1
ATOM 489 N N . TYR A 1 66 ? 1.014 -3.597 -12.727 1.00 92.81 66 TYR A N 1
ATOM 490 C CA . TYR A 1 66 ? 1.449 -4.796 -12.021 1.00 92.81 66 TYR A CA 1
ATOM 491 C C . TYR A 1 66 ? 2.569 -4.481 -11.015 1.00 92.81 66 TYR A C 1
ATOM 493 O O . TYR A 1 66 ? 2.430 -4.826 -9.841 1.00 92.81 66 TYR A O 1
ATOM 501 N N . PHE A 1 67 ? 3.600 -3.722 -11.413 1.00 92.94 67 PHE A N 1
ATOM 502 C CA . PHE A 1 67 ? 4.622 -3.221 -10.482 1.00 92.94 67 PHE A CA 1
ATOM 503 C C . PHE A 1 67 ? 4.016 -2.406 -9.328 1.00 92.94 67 PHE A C 1
ATOM 505 O O . PHE A 1 67 ? 4.351 -2.626 -8.161 1.00 92.94 67 PHE A O 1
ATOM 512 N N . ALA A 1 68 ? 3.087 -1.494 -9.630 1.00 94.31 68 ALA A N 1
ATOM 513 C CA . ALA A 1 68 ? 2.435 -0.668 -8.618 1.00 94.31 68 ALA A CA 1
ATOM 514 C C . ALA A 1 68 ? 1.621 -1.508 -7.618 1.00 94.31 68 ALA A C 1
ATOM 516 O O . ALA A 1 68 ? 1.731 -1.293 -6.410 1.00 94.31 68 ALA A O 1
ATOM 517 N N . ILE A 1 69 ? 0.852 -2.488 -8.105 1.00 94.19 69 ILE A N 1
ATOM 518 C CA . ILE A 1 69 ? 0.058 -3.403 -7.275 1.00 94.19 69 ILE A CA 1
ATOM 519 C C . ILE A 1 69 ? 0.973 -4.258 -6.399 1.00 94.19 69 ILE A C 1
ATOM 521 O O . ILE A 1 69 ? 0.741 -4.343 -5.196 1.00 94.19 69 ILE A O 1
ATOM 525 N N . MET A 1 70 ? 2.030 -4.856 -6.955 1.00 94.25 70 MET A N 1
ATOM 526 C CA . MET A 1 70 ? 2.984 -5.645 -6.169 1.00 94.25 70 MET A CA 1
ATOM 527 C C . MET A 1 70 ? 3.628 -4.830 -5.051 1.00 94.25 70 MET A C 1
ATOM 529 O O . MET A 1 70 ? 3.791 -5.337 -3.942 1.00 94.25 70 MET A O 1
ATOM 533 N N . THR A 1 71 ? 3.977 -3.577 -5.348 1.00 94.12 71 THR A N 1
ATOM 534 C CA . THR A 1 71 ? 4.651 -2.691 -4.400 1.00 94.12 71 THR A CA 1
ATOM 535 C C . THR A 1 71 ? 3.699 -2.249 -3.287 1.00 94.12 71 THR A C 1
ATOM 537 O O . THR A 1 71 ? 4.036 -2.391 -2.116 1.00 94.12 71 THR A O 1
ATOM 540 N N . ILE A 1 72 ? 2.478 -1.799 -3.619 1.00 94.56 72 ILE A N 1
ATOM 541 C CA . ILE A 1 72 ? 1.503 -1.352 -2.607 1.00 94.56 72 ILE A CA 1
ATOM 542 C C . ILE A 1 72 ? 0.972 -2.496 -1.746 1.00 94.56 72 ILE A C 1
ATOM 544 O O . ILE A 1 72 ? 0.748 -2.309 -0.558 1.00 94.56 72 ILE A O 1
ATOM 548 N N . THR A 1 73 ? 0.795 -3.687 -2.318 1.00 91.88 73 THR A N 1
ATOM 549 C CA . THR A 1 73 ? 0.311 -4.861 -1.573 1.00 91.88 73 THR A CA 1
ATOM 550 C C . THR A 1 73 ? 1.429 -5.622 -0.870 1.00 91.88 73 THR A C 1
ATOM 552 O O . THR A 1 73 ? 1.153 -6.591 -0.165 1.00 91.88 73 THR A O 1
ATOM 555 N N . SER A 1 74 ? 2.687 -5.196 -1.027 1.00 89.94 74 SER A N 1
ATOM 556 C CA . SER A 1 74 ? 3.880 -5.853 -0.480 1.00 89.94 74 SER A CA 1
ATOM 557 C C . SER A 1 74 ? 4.057 -7.326 -0.887 1.00 89.94 74 SER A C 1
ATOM 559 O O . SER A 1 74 ? 4.738 -8.071 -0.191 1.00 89.94 74 SER A O 1
ATOM 561 N N . VAL A 1 75 ? 3.468 -7.761 -2.012 1.00 93.38 75 VAL A N 1
ATOM 562 C CA . VAL A 1 75 ? 3.648 -9.133 -2.529 1.00 93.38 75 VAL A CA 1
ATOM 563 C C . VAL A 1 75 ? 5.067 -9.323 -3.062 1.00 93.38 75 VAL A C 1
ATOM 565 O O . VAL A 1 75 ? 5.730 -10.284 -2.692 1.00 93.38 75 VAL A O 1
ATOM 568 N N . GLY A 1 76 ? 5.522 -8.393 -3.912 1.00 87.56 76 GLY A N 1
ATOM 569 C CA . GLY A 1 76 ? 6.907 -8.290 -4.381 1.00 87.56 76 GLY A CA 1
ATOM 570 C C . GLY A 1 76 ? 7.534 -9.590 -4.899 1.00 87.56 76 GLY A C 1
ATOM 571 O O . GLY A 1 76 ? 8.490 -10.072 -4.301 1.00 87.56 76 GLY A O 1
ATOM 572 N N . TYR A 1 77 ? 7.062 -10.123 -6.034 1.00 88.38 77 TYR A N 1
ATOM 573 C CA . TYR A 1 77 ? 7.637 -11.341 -6.633 1.00 88.38 77 TYR A CA 1
ATOM 574 C C . TYR A 1 77 ? 9.120 -11.206 -7.025 1.00 88.38 77 TYR A C 1
ATOM 576 O O . TYR A 1 77 ? 9.816 -12.214 -7.123 1.00 88.38 77 TYR A O 1
ATOM 584 N N . GLY A 1 78 ? 9.610 -9.975 -7.215 1.00 84.75 78 GLY A N 1
ATOM 585 C CA . GLY A 1 78 ? 11.020 -9.697 -7.511 1.00 84.75 78 GLY A CA 1
ATOM 586 C C . GLY A 1 78 ? 11.405 -9.908 -8.976 1.00 84.75 78 GLY A C 1
ATOM 587 O O . GLY A 1 78 ? 12.584 -9.974 -9.298 1.00 84.75 78 GLY A O 1
ATOM 588 N N . ASP A 1 79 ? 10.421 -10.005 -9.862 1.00 81.81 79 ASP A N 1
ATOM 589 C CA . ASP A 1 79 ? 10.578 -10.078 -11.315 1.00 81.81 79 ASP A CA 1
ATOM 590 C C . ASP A 1 79 ? 10.800 -8.700 -11.961 1.00 81.81 79 ASP A C 1
ATOM 592 O O . ASP A 1 79 ? 11.445 -8.597 -13.003 1.00 81.81 79 ASP A O 1
ATOM 596 N N . ILE A 1 80 ? 10.306 -7.635 -11.325 1.00 85.19 80 ILE A N 1
ATOM 597 C CA . ILE A 1 80 ? 10.562 -6.245 -11.714 1.00 85.19 80 ILE A CA 1
ATOM 598 C C . ILE A 1 80 ? 11.440 -5.591 -10.655 1.00 85.19 80 ILE A C 1
ATOM 600 O O . ILE A 1 80 ? 10.978 -5.257 -9.562 1.00 85.19 80 ILE A O 1
ATOM 604 N N . THR A 1 81 ? 12.708 -5.380 -10.995 1.00 82.94 81 THR A N 1
ATOM 605 C CA . THR A 1 81 ? 13.698 -4.774 -10.102 1.00 82.94 81 THR A CA 1
ATOM 606 C C . THR A 1 81 ? 14.451 -3.648 -10.799 1.00 82.94 81 THR A C 1
ATOM 608 O O . THR A 1 81 ? 14.626 -3.702 -12.018 1.00 82.94 81 THR A O 1
ATOM 611 N N . PRO A 1 82 ? 14.934 -2.643 -10.044 1.00 83.62 82 PRO A N 1
ATOM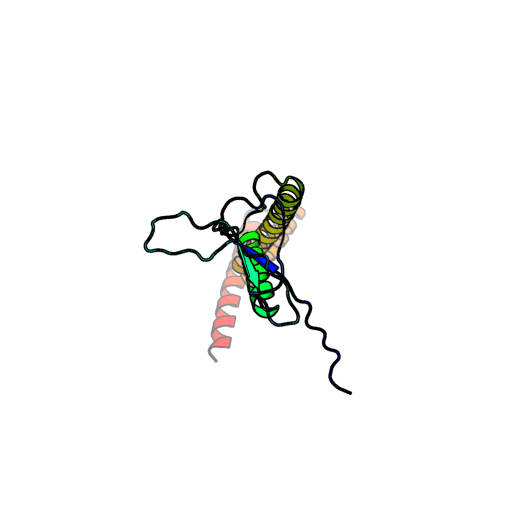 612 C CA . PRO A 1 82 ? 15.872 -1.668 -10.585 1.00 83.62 82 PRO A CA 1
ATOM 613 C C . PRO A 1 82 ? 17.115 -2.375 -11.131 1.00 83.62 82 PRO A C 1
ATOM 615 O O . PRO A 1 82 ? 17.495 -3.451 -10.655 1.00 83.62 82 PRO A O 1
ATOM 618 N N . SER A 1 83 ? 17.758 -1.752 -12.113 1.00 78.69 83 SER A N 1
ATOM 619 C CA . SER A 1 83 ? 18.960 -2.296 -12.738 1.00 78.69 83 SER A CA 1
ATOM 620 C C . SER A 1 83 ? 20.054 -2.524 -11.683 1.00 78.69 83 SER A C 1
ATOM 622 O O . SER A 1 83 ? 20.217 -1.690 -10.778 1.00 78.69 83 SER A O 1
ATOM 624 N N . PRO A 1 84 ? 20.815 -3.636 -11.758 1.00 73.88 84 PRO A N 1
ATOM 625 C CA . PRO A 1 84 ? 21.885 -3.906 -10.807 1.00 73.88 84 PRO A CA 1
ATOM 626 C C . PRO A 1 84 ? 22.849 -2.721 -10.720 1.00 73.88 84 PRO A C 1
ATOM 628 O O . PRO A 1 84 ? 23.292 -2.196 -11.735 1.00 73.88 84 PRO A O 1
ATOM 631 N N . PHE A 1 85 ? 23.164 -2.297 -9.496 1.00 78.75 85 PHE A N 1
ATOM 632 C CA . PHE A 1 85 ? 24.081 -1.187 -9.206 1.00 78.75 85 PHE A CA 1
ATOM 633 C C . PHE A 1 85 ? 23.645 0.208 -9.707 1.00 78.75 85 PHE A C 1
ATOM 635 O O . PHE A 1 85 ? 24.410 1.163 -9.568 1.00 78.75 85 PHE A O 1
ATOM 642 N N . ASN A 1 86 ? 22.409 0.383 -10.197 1.00 83.25 86 ASN A N 1
ATOM 643 C CA . ASN A 1 86 ? 21.863 1.708 -10.502 1.00 83.25 86 ASN A CA 1
ATOM 644 C C . ASN A 1 86 ? 21.261 2.361 -9.246 1.00 83.25 86 ASN A C 1
ATOM 646 O O . ASN A 1 86 ? 20.100 2.145 -8.889 1.00 83.25 86 ASN A O 1
ATOM 650 N N . ILE A 1 87 ? 22.060 3.202 -8.587 1.00 88.81 87 ILE A N 1
ATOM 651 C CA . ILE A 1 87 ? 21.690 3.875 -7.332 1.00 88.81 87 ILE A CA 1
ATOM 652 C C . ILE A 1 87 ? 20.443 4.756 -7.503 1.00 88.81 87 ILE A C 1
ATOM 654 O O . ILE A 1 87 ? 19.625 4.841 -6.589 1.00 88.81 87 ILE A O 1
ATOM 658 N N . GLY A 1 88 ? 20.271 5.402 -8.660 1.00 92.62 88 GLY A N 1
ATOM 659 C CA . GLY A 1 88 ? 19.144 6.305 -8.905 1.00 92.62 88 GLY A CA 1
ATOM 660 C C . GLY A 1 88 ? 17.808 5.566 -8.928 1.00 92.62 88 GLY A C 1
ATOM 661 O O . GLY A 1 88 ? 16.876 5.938 -8.214 1.00 92.62 88 GLY A O 1
ATOM 662 N N . GLU A 1 89 ? 17.731 4.478 -9.695 1.00 88.06 89 GLU A N 1
ATOM 663 C CA . GLU A 1 89 ? 16.534 3.631 -9.759 1.00 88.06 89 GLU A CA 1
ATOM 664 C C . GLU A 1 89 ? 16.242 2.969 -8.411 1.00 88.06 89 GLU A C 1
ATOM 666 O O . GLU A 1 89 ? 15.090 2.943 -7.973 1.00 88.06 89 GLU A O 1
ATOM 671 N N . GLN A 1 90 ? 17.282 2.493 -7.719 1.00 91.19 90 GLN A N 1
ATOM 672 C CA . GLN A 1 90 ? 17.152 1.908 -6.385 1.00 91.19 90 GLN A CA 1
ATOM 673 C C . GLN A 1 90 ? 16.618 2.921 -5.369 1.00 91.19 90 GLN A C 1
ATOM 675 O O . GLN A 1 90 ? 15.687 2.606 -4.631 1.00 91.19 90 GLN A O 1
ATOM 680 N N . ALA A 1 91 ? 17.138 4.151 -5.358 1.00 95.25 91 ALA A N 1
ATOM 681 C CA . ALA A 1 91 ? 16.666 5.203 -4.462 1.00 95.25 91 ALA A CA 1
ATOM 682 C C . ALA A 1 91 ? 15.193 5.557 -4.720 1.00 95.25 91 ALA A C 1
ATOM 684 O O . ALA A 1 91 ? 14.410 5.665 -3.774 1.00 95.25 91 ALA A O 1
ATOM 685 N N . VAL A 1 92 ? 14.791 5.679 -5.990 1.00 93.94 92 VAL A N 1
ATOM 686 C CA . VAL A 1 92 ? 13.389 5.923 -6.364 1.00 93.94 92 VAL A CA 1
ATOM 687 C C . VAL A 1 92 ? 12.494 4.765 -5.918 1.00 93.94 92 VAL A C 1
ATOM 689 O O . VAL A 1 92 ? 11.458 5.005 -5.295 1.00 93.94 92 VAL A O 1
ATOM 692 N N . CYS A 1 93 ? 12.904 3.517 -6.162 1.00 92.50 93 CYS A N 1
ATOM 693 C CA . CYS A 1 93 ? 12.160 2.338 -5.716 1.00 92.50 93 CYS A CA 1
ATOM 694 C C . CYS A 1 93 ? 12.001 2.312 -4.190 1.00 92.50 93 CYS A C 1
ATOM 696 O O . CYS A 1 93 ? 10.895 2.089 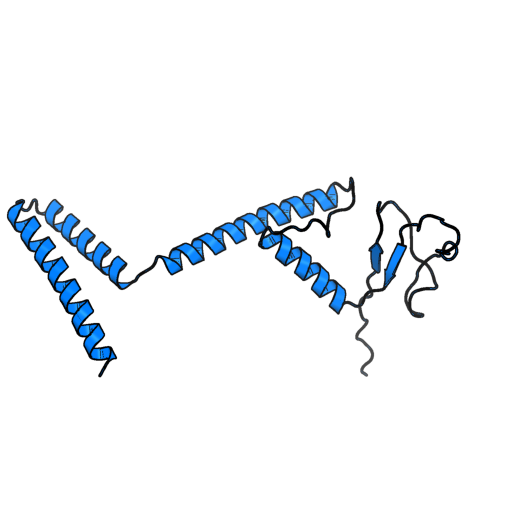-3.705 1.00 92.50 93 CYS A O 1
ATOM 698 N N . CYS A 1 94 ? 13.059 2.619 -3.432 1.00 93.75 94 CYS A N 1
ATOM 699 C CA . CYS A 1 94 ? 13.005 2.711 -1.972 1.00 93.75 94 CYS A CA 1
ATOM 700 C C . CYS A 1 94 ? 11.974 3.745 -1.496 1.00 93.75 94 CYS A C 1
ATOM 702 O O . CYS A 1 94 ? 11.180 3.454 -0.602 1.00 93.75 94 CYS A O 1
ATOM 704 N N . VAL A 1 95 ? 11.940 4.936 -2.103 1.00 96.12 95 VAL A N 1
ATOM 705 C CA . VAL A 1 95 ? 10.956 5.976 -1.752 1.00 96.12 95 VAL A CA 1
ATOM 706 C C . VAL A 1 95 ? 9.528 5.510 -2.051 1.00 96.12 95 VAL A C 1
ATOM 708 O O . VAL A 1 95 ? 8.640 5.687 -1.216 1.00 96.12 95 VAL A O 1
ATOM 711 N N . ILE A 1 96 ? 9.303 4.874 -3.205 1.00 95.06 96 ILE A N 1
ATOM 712 C CA . ILE A 1 96 ? 7.985 4.340 -3.581 1.00 95.06 96 ILE A CA 1
ATOM 713 C C . ILE A 1 96 ? 7.555 3.224 -2.619 1.00 95.06 96 ILE A C 1
ATOM 715 O O . ILE A 1 96 ? 6.407 3.211 -2.176 1.00 95.06 96 ILE A O 1
ATOM 719 N N . MET A 1 97 ? 8.456 2.312 -2.252 1.00 94.75 97 MET A N 1
ATOM 720 C CA . MET A 1 97 ? 8.181 1.226 -1.303 1.00 94.75 97 MET A CA 1
ATOM 721 C C . MET A 1 97 ? 7.822 1.762 0.086 1.00 94.75 97 MET A C 1
ATOM 723 O O . MET A 1 97 ? 6.818 1.348 0.660 1.00 94.75 97 MET A O 1
ATOM 727 N N . LEU A 1 98 ? 8.581 2.733 0.607 1.00 95.81 98 LEU A N 1
ATOM 728 C CA . LEU A 1 98 ? 8.278 3.365 1.895 1.00 95.81 98 LEU A CA 1
ATOM 729 C C . LEU A 1 98 ? 6.918 4.073 1.868 1.00 95.81 98 LEU A C 1
ATOM 731 O O . LEU A 1 98 ? 6.088 3.854 2.751 1.00 95.81 98 LEU A O 1
ATOM 735 N N . GLY A 1 99 ? 6.664 4.885 0.837 1.00 95.62 99 GLY A N 1
ATOM 736 C CA . GLY A 1 99 ? 5.406 5.620 0.705 1.00 95.62 99 GLY A CA 1
ATOM 737 C C . GLY A 1 99 ? 4.197 4.697 0.548 1.00 95.62 99 GLY A C 1
ATOM 738 O O . GLY A 1 99 ? 3.184 4.868 1.226 1.00 95.62 99 GLY A O 1
ATOM 739 N N . SER A 1 100 ? 4.304 3.682 -0.307 1.00 94.38 100 SER A N 1
ATOM 740 C CA . SER A 1 100 ? 3.224 2.718 -0.536 1.00 94.38 100 SER A CA 1
ATOM 741 C C . SER A 1 100 ? 2.956 1.834 0.685 1.00 94.38 100 SER A C 1
ATOM 743 O O . SER A 1 100 ? 1.791 1.607 1.005 1.00 94.38 100 SER A O 1
ATOM 745 N N . GLY A 1 101 ? 3.989 1.438 1.436 1.00 94.38 101 GLY A N 1
ATOM 746 C CA . GLY A 1 101 ? 3.836 0.710 2.698 1.00 94.38 101 GLY A CA 1
ATOM 747 C C . GLY A 1 101 ? 3.073 1.507 3.762 1.00 94.38 101 GLY A C 1
ATOM 748 O O . GLY A 1 101 ? 2.199 0.958 4.434 1.00 94.38 101 GLY A O 1
ATOM 749 N N . MET A 1 102 ? 3.327 2.817 3.876 1.00 95.19 102 MET A N 1
ATOM 750 C CA . MET A 1 102 ? 2.562 3.695 4.776 1.00 95.19 102 MET A CA 1
ATOM 751 C C . MET A 1 102 ? 1.080 3.756 4.387 1.00 95.19 102 MET A C 1
ATOM 753 O O . MET A 1 102 ? 0.204 3.628 5.245 1.00 95.19 102 MET A O 1
ATOM 757 N N . VAL A 1 103 ? 0.794 3.920 3.091 1.00 94.88 103 VAL A N 1
ATOM 758 C CA . VAL A 1 103 ? -0.581 3.939 2.567 1.00 94.88 103 VAL A CA 1
ATOM 759 C C . VAL A 1 103 ? -1.270 2.597 2.810 1.00 94.88 103 VAL A C 1
ATOM 761 O O . VAL A 1 103 ? -2.413 2.566 3.263 1.00 94.88 103 VAL A O 1
ATOM 764 N N . TRP A 1 104 ? -0.577 1.486 2.570 1.00 94.44 104 TRP A N 1
ATOM 765 C CA . TRP A 1 104 ? -1.117 0.147 2.775 1.00 94.44 104 TRP A CA 1
ATOM 766 C C . TRP A 1 104 ? -1.455 -0.131 4.243 1.00 94.44 104 TRP A C 1
ATOM 768 O O . TRP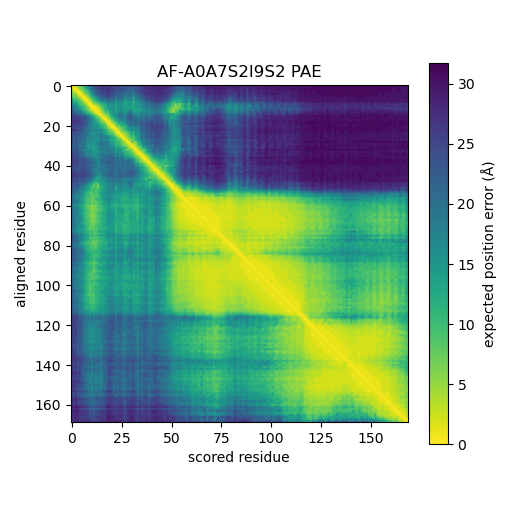 A 1 104 ? -2.556 -0.594 4.548 1.00 94.44 104 TRP A O 1
ATOM 778 N N . GLY A 1 105 ? -0.565 0.242 5.168 1.00 94.06 105 GLY A N 1
ATOM 779 C CA . GLY A 1 105 ? -0.830 0.151 6.604 1.00 94.06 105 GLY A CA 1
ATOM 780 C C . GLY A 1 105 ? -2.059 0.965 7.030 1.00 94.06 105 GLY A C 1
ATOM 781 O O . GLY A 1 105 ? -2.888 0.478 7.801 1.00 94.06 105 GLY A O 1
ATOM 782 N N . TYR A 1 106 ? -2.230 2.171 6.479 1.00 95.31 106 TYR A N 1
ATOM 783 C CA . TYR A 1 106 ? -3.420 2.992 6.718 1.00 95.31 106 TYR A CA 1
ATOM 784 C C . TYR A 1 106 ? -4.710 2.352 6.175 1.00 95.31 106 TYR A C 1
ATOM 786 O O . TYR A 1 106 ? -5.743 2.373 6.853 1.00 95.31 106 TYR A O 1
ATOM 794 N N . LEU A 1 107 ? -4.661 1.750 4.982 1.00 94.25 107 LEU A N 1
ATOM 795 C CA . LEU A 1 107 ? -5.810 1.065 4.383 1.00 94.25 107 LEU A CA 1
ATOM 796 C C . LEU A 1 107 ? -6.263 -0.120 5.240 1.00 94.25 107 LEU A C 1
ATOM 798 O O . LEU A 1 107 ? -7.446 -0.218 5.572 1.00 94.25 107 LEU A O 1
ATOM 802 N N . ILE A 1 108 ? -5.323 -0.968 5.670 1.00 93.38 108 ILE A N 1
ATOM 803 C CA . ILE A 1 108 ? -5.622 -2.089 6.572 1.00 93.38 108 ILE A CA 1
ATOM 804 C C . ILE A 1 108 ? -6.206 -1.572 7.891 1.00 93.38 108 ILE A C 1
ATOM 806 O O . ILE A 1 108 ? -7.228 -2.082 8.347 1.00 93.38 108 ILE A O 1
ATOM 810 N N . GLY A 1 109 ? -5.608 -0.534 8.486 1.00 94.12 109 GLY A N 1
ATOM 811 C CA . GLY A 1 109 ? -6.110 0.068 9.724 1.00 94.12 109 GLY A CA 1
ATOM 812 C C . GLY A 1 109 ? -7.554 0.561 9.595 1.00 94.12 109 GLY A C 1
ATOM 813 O O . GLY A 1 109 ? -8.390 0.293 10.460 1.00 94.12 109 GLY A O 1
ATOM 814 N N . THR A 1 110 ? -7.869 1.213 8.477 1.00 94.75 110 THR A N 1
ATOM 815 C CA . THR A 1 110 ? -9.224 1.680 8.159 1.00 94.75 110 THR A CA 1
ATOM 816 C C . THR A 1 110 ? -10.208 0.520 8.016 1.00 94.75 110 THR A C 1
ATOM 818 O O . THR A 1 110 ? -11.295 0.571 8.591 1.00 94.75 110 THR A O 1
ATOM 821 N N . PHE A 1 111 ? -9.836 -0.553 7.314 1.00 93.38 111 PHE A N 1
ATOM 822 C CA . PHE A 1 111 ? -10.699 -1.729 7.173 1.00 93.38 111 PHE A CA 1
ATOM 823 C C . PHE A 1 111 ? -10.939 -2.449 8.498 1.00 93.38 111 PHE A C 1
ATOM 825 O O . PHE A 1 111 ? -12.079 -2.796 8.798 1.00 93.38 111 PHE A O 1
ATOM 832 N N . CYS A 1 112 ? -9.907 -2.614 9.325 1.00 92.31 112 CYS A N 1
ATOM 833 C CA . CYS A 1 112 ? -10.051 -3.173 10.668 1.00 92.31 112 CYS A CA 1
ATOM 834 C C . CYS A 1 112 ? -10.968 -2.311 11.548 1.00 92.31 112 CYS A C 1
ATOM 836 O O . CYS A 1 112 ? -11.819 -2.846 12.258 1.00 92.31 112 CYS A O 1
ATOM 838 N N . SER A 1 113 ? -10.830 -0.982 11.474 1.00 89.56 113 SER A N 1
ATOM 839 C CA . SER A 1 113 ? -11.697 -0.037 12.188 1.00 89.56 113 SER A CA 1
ATOM 840 C C . SER A 1 113 ? -13.155 -0.174 11.750 1.00 89.56 113 SER A C 1
ATOM 842 O O . SER A 1 113 ? -14.045 -0.315 12.586 1.00 89.56 113 SER A O 1
ATOM 844 N N . LEU A 1 114 ? -13.402 -0.228 10.438 1.00 89.25 114 LEU A N 1
ATOM 845 C CA . LEU A 1 114 ? -14.746 -0.379 9.889 1.00 89.25 114 LEU A CA 1
ATOM 846 C C . LEU A 1 114 ? -15.367 -1.738 10.244 1.00 89.25 114 LEU A C 1
ATOM 848 O O . LEU A 1 114 ? -16.537 -1.799 10.608 1.00 89.25 114 LEU A O 1
ATOM 852 N N . ALA A 1 115 ? -14.588 -2.819 10.187 1.00 88.31 115 ALA A N 1
ATOM 853 C CA . ALA A 1 115 ? -15.050 -4.157 10.550 1.00 88.31 115 ALA A CA 1
ATOM 854 C C . ALA A 1 115 ? -15.358 -4.290 12.054 1.00 88.31 115 ALA A C 1
ATOM 856 O O . ALA A 1 115 ? -16.274 -5.018 12.443 1.00 88.31 115 ALA A O 1
ATOM 857 N N . GLY A 1 116 ? -14.604 -3.591 12.908 1.00 81.06 116 GLY A N 1
ATOM 858 C CA . GLY A 1 116 ? -14.827 -3.550 14.355 1.00 81.06 116 GLY A CA 1
ATOM 859 C C . GLY A 1 116 ? -15.933 -2.584 14.793 1.00 81.06 116 GLY A C 1
ATOM 860 O O . GLY A 1 116 ? -16.466 -2.720 15.898 1.00 81.06 116 GLY A O 1
ATOM 861 N N . ALA A 1 117 ? -16.300 -1.621 13.946 1.00 77.31 117 ALA A N 1
ATOM 862 C CA . ALA A 1 117 ? -17.306 -0.617 14.251 1.00 77.31 117 ALA A CA 1
ATOM 863 C C . ALA A 1 117 ? -18.717 -1.219 14.185 1.00 77.31 117 ALA A C 1
ATOM 865 O O . ALA A 1 117 ? -19.320 -1.355 13.124 1.00 77.31 117 ALA A O 1
ATOM 866 N N . LYS A 1 118 ? -19.282 -1.541 15.351 1.00 81.44 118 LYS A N 1
ATOM 867 C CA . LYS A 1 118 ? -20.723 -1.774 15.511 1.00 81.44 118 LYS A CA 1
ATOM 868 C C . LYS A 1 118 ? -21.356 -0.502 16.078 1.00 81.44 118 LYS A C 1
ATOM 870 O O . LYS A 1 118 ? -21.182 -0.255 17.274 1.00 81.44 118 LYS A O 1
ATOM 875 N N . PRO A 1 119 ? -22.090 0.294 15.274 1.00 81.38 119 PRO A N 1
ATOM 876 C CA . PRO A 1 119 ? -22.631 1.581 15.717 1.00 81.38 119 PRO A CA 1
ATOM 877 C C . PRO A 1 119 ? -23.503 1.472 16.973 1.00 81.38 119 PRO A C 1
ATOM 879 O O . PRO A 1 119 ? -23.397 2.309 17.864 1.00 81.38 119 PRO A O 1
ATOM 882 N N . SER A 1 120 ? -24.306 0.407 17.091 1.00 79.94 120 SER A N 1
ATOM 883 C CA . SER A 1 120 ? -25.163 0.158 18.259 1.00 79.94 120 SER A CA 1
ATOM 884 C C . SER A 1 120 ? -24.364 -0.091 19.541 1.00 79.94 120 SER A C 1
ATOM 886 O O . SER A 1 120 ? -24.678 0.462 20.593 1.00 79.94 120 SER A O 1
ATOM 888 N N . VAL A 1 121 ? -23.289 -0.877 19.452 1.00 83.75 121 VAL A N 1
ATOM 889 C CA . VAL A 1 121 ? -22.411 -1.174 20.593 1.00 83.75 121 VAL A CA 1
ATOM 890 C C . VAL A 1 121 ? -21.609 0.061 20.995 1.00 83.75 121 VAL A C 1
ATOM 892 O O . VAL A 1 121 ? -21.418 0.300 22.186 1.00 83.75 121 VAL A O 1
ATOM 895 N N . GLN A 1 122 ? -21.150 0.853 20.022 1.00 86.94 122 GLN A N 1
ATOM 896 C CA . GLN A 1 122 ? -20.421 2.087 20.301 1.00 86.94 122 GLN A CA 1
ATOM 897 C C . GLN A 1 122 ? -21.322 3.124 20.985 1.00 86.94 122 GLN A C 1
ATOM 899 O O . GLN A 1 122 ? -20.945 3.637 22.033 1.00 86.94 122 GLN A O 1
ATOM 904 N N . ALA A 1 123 ? -22.541 3.340 20.477 1.00 87.81 123 ALA A N 1
ATOM 905 C CA . ALA A 1 123 ? -23.512 4.249 21.090 1.00 87.81 123 ALA A CA 1
ATOM 906 C C . ALA A 1 123 ? -23.831 3.862 22.545 1.00 87.81 123 ALA A C 1
ATOM 908 O O . ALA A 1 123 ? -23.851 4.718 23.427 1.00 87.81 123 ALA A O 1
ATOM 909 N N . PHE A 1 124 ? -23.995 2.563 22.819 1.00 89.25 124 PHE A N 1
ATOM 910 C CA . PHE A 1 124 ? -24.191 2.069 24.183 1.00 89.25 124 PHE A CA 1
ATOM 911 C C . PHE A 1 124 ? -22.984 2.335 25.094 1.00 89.25 124 PHE A C 1
ATOM 913 O O . PHE A 1 124 ? -23.147 2.744 26.244 1.00 89.25 124 PHE A O 1
ATOM 920 N N . ARG A 1 125 ? -21.759 2.120 24.596 1.00 89.62 125 ARG A N 1
ATOM 921 C CA . ARG A 1 125 ? -20.530 2.418 25.351 1.00 89.62 125 ARG A CA 1
ATOM 922 C C . ARG A 1 125 ? -20.407 3.906 25.668 1.00 89.62 125 ARG A C 1
ATOM 924 O O . ARG A 1 125 ? -20.009 4.248 26.783 1.00 89.62 125 ARG A O 1
ATOM 931 N N . ASP A 1 126 ? -20.772 4.765 24.724 1.00 92.94 126 ASP A N 1
ATOM 932 C CA . ASP A 1 126 ? -20.743 6.215 24.903 1.00 92.94 126 ASP A CA 1
ATOM 933 C C . ASP A 1 126 ? -21.775 6.657 25.956 1.00 92.94 126 ASP A C 1
ATOM 935 O O . ASP A 1 126 ? -21.436 7.416 26.867 1.00 92.94 126 ASP A O 1
ATOM 939 N N . GLU A 1 127 ? -22.996 6.116 25.914 1.00 92.88 127 GLU A N 1
ATOM 940 C CA . GLU A 1 127 ? -24.051 6.386 26.902 1.00 92.88 127 GLU A CA 1
ATOM 941 C C . GLU A 1 127 ? -23.661 5.899 28.310 1.00 92.88 127 GLU A C 1
ATOM 943 O O . GLU A 1 127 ? -23.775 6.639 29.292 1.00 92.88 127 GLU A O 1
ATOM 948 N N . LEU A 1 128 ? -23.083 4.697 28.418 1.00 93.94 128 LEU A N 1
ATOM 949 C CA . LEU A 1 128 ? -22.520 4.186 29.672 1.00 93.94 128 LEU A CA 1
ATOM 950 C C . LEU A 1 128 ? -21.390 5.073 30.211 1.00 93.94 128 LEU A C 1
ATOM 952 O O . LEU A 1 128 ? -21.286 5.269 31.425 1.00 93.94 128 LEU A O 1
ATOM 956 N N . SER A 1 129 ? -20.525 5.595 29.340 1.00 95.88 129 SER A N 1
ATOM 957 C CA . SER A 1 129 ? -19.431 6.495 29.722 1.00 95.88 129 SER A CA 1
ATOM 958 C C . SER A 1 129 ? -19.957 7.825 30.273 1.00 95.88 129 SER A C 1
ATOM 960 O O . SER A 1 129 ? -19.501 8.295 31.323 1.00 95.88 129 SER A O 1
ATOM 962 N N . GLN A 1 130 ? -20.981 8.394 29.630 1.00 96.00 130 GLN A N 1
ATOM 963 C CA . GLN A 1 130 ? -21.661 9.599 30.109 1.00 96.00 130 GLN A CA 1
ATOM 964 C C . GLN A 1 130 ? -22.334 9.358 31.463 1.00 96.00 130 GLN A C 1
ATOM 966 O O . GLN A 1 130 ? -22.136 10.139 32.397 1.00 96.00 130 GLN A O 1
ATOM 971 N N . LEU A 1 131 ? -23.039 8.232 31.614 1.00 95.19 131 LEU A N 1
ATOM 972 C CA . LEU A 1 131 ? -23.649 7.839 32.881 1.00 95.19 131 LEU A CA 1
ATOM 973 C C . LEU A 1 131 ? -22.586 7.680 33.978 1.00 95.19 131 LEU A C 1
ATOM 975 O O . LEU A 1 131 ? -22.740 8.214 35.074 1.00 95.19 131 LEU A O 1
ATOM 979 N N . ASN A 1 132 ? -21.468 7.004 33.697 1.00 95.00 132 ASN A N 1
ATOM 980 C CA . ASN A 1 132 ? -20.351 6.864 34.639 1.00 95.00 132 ASN A CA 1
ATOM 981 C C . ASN A 1 132 ? -19.768 8.216 35.070 1.00 95.00 132 ASN A C 1
ATOM 983 O O . ASN A 1 132 ? -19.485 8.412 36.259 1.00 95.00 132 ASN A O 1
ATOM 987 N N . SER A 1 133 ? -19.627 9.150 34.131 1.00 96.06 133 SER A N 1
ATOM 988 C CA . SER A 1 133 ? -19.145 10.506 34.405 1.00 96.06 133 SER A CA 1
ATOM 989 C C . SER A 1 133 ? -20.127 11.274 35.296 1.00 96.06 133 SER A C 1
ATOM 991 O O . SER A 1 133 ? -19.719 11.828 36.317 1.00 96.06 133 SER A O 1
ATOM 993 N N . PHE A 1 134 ? -21.429 11.207 35.000 1.00 96.38 134 PHE A N 1
ATOM 994 C CA . PHE A 1 134 ? -22.496 11.790 35.820 1.00 96.38 134 PHE A CA 1
ATOM 995 C C . PHE A 1 134 ? -22.504 11.222 37.247 1.00 96.38 134 PHE A C 1
ATOM 997 O O . PHE A 1 134 ? -22.456 11.964 38.230 1.00 96.38 134 PHE A O 1
ATOM 1004 N N . MET A 1 135 ? -22.476 9.893 37.382 1.00 96.12 135 MET A N 1
ATOM 1005 C CA . MET A 1 135 ? -22.469 9.218 38.683 1.00 96.12 135 MET A CA 1
ATOM 1006 C C . MET A 1 135 ? -21.251 9.595 39.542 1.00 96.12 135 MET A C 1
ATOM 1008 O O . MET A 1 135 ? -21.329 9.600 40.779 1.00 96.12 135 MET A O 1
ATOM 1012 N N . THR A 1 136 ? -20.123 9.889 38.892 1.00 95.62 136 THR A N 1
ATOM 1013 C CA . THR A 1 136 ? -18.886 10.330 39.543 1.00 95.62 136 THR A CA 1
ATOM 1014 C C . THR A 1 136 ? -18.977 11.793 39.969 1.00 95.62 136 THR A C 1
ATOM 1016 O O . THR A 1 136 ? -18.686 12.088 41.128 1.00 95.62 136 THR A O 1
ATOM 1019 N N . ALA A 1 137 ? -19.451 12.681 39.089 1.00 96.62 137 ALA A N 1
ATOM 1020 C CA . ALA A 1 137 ? -19.606 14.111 39.362 1.00 96.62 137 ALA A CA 1
ATOM 1021 C C . ALA A 1 137 ? -20.544 14.385 40.550 1.00 96.62 137 ALA A C 1
ATOM 1023 O O . ALA A 1 137 ? -20.202 15.154 41.446 1.00 96.62 137 ALA A O 1
ATOM 1024 N N . TYR A 1 138 ? -21.680 13.686 40.614 1.00 96.00 138 TYR A N 1
ATOM 1025 C CA . TYR A 1 138 ? -22.667 13.837 41.690 1.00 96.00 138 TYR A CA 1
ATOM 1026 C C . TYR A 1 138 ? -22.398 12.950 42.917 1.00 96.00 138 TYR A C 1
ATOM 1028 O O . TYR A 1 138 ? -23.213 12.914 43.835 1.00 96.00 138 TYR A O 1
ATOM 1036 N N . LYS A 1 139 ? -21.266 12.226 42.956 1.00 95.25 139 LYS A N 1
ATOM 1037 C CA . LYS A 1 139 ? -20.867 11.341 44.071 1.00 95.25 139 LYS A CA 1
ATOM 1038 C C . LYS A 1 139 ? -21.986 10.392 44.532 1.00 95.25 139 LYS A C 1
ATOM 1040 O O . LYS A 1 139 ? -22.190 10.194 45.727 1.00 95.25 139 LYS A O 1
ATOM 1045 N N . LEU A 1 140 ? -22.691 9.777 43.581 1.00 95.44 140 LEU A N 1
ATOM 1046 C CA . LEU A 1 140 ? -23.801 8.880 43.909 1.00 95.44 140 LEU A CA 1
ATOM 1047 C C . LEU A 1 140 ? -23.328 7.662 44.728 1.00 95.44 140 LEU A C 1
ATOM 1049 O O . LEU A 1 140 ? -22.243 7.139 44.451 1.00 95.44 140 LEU A O 1
ATOM 1053 N N . PRO A 1 141 ? -24.125 7.175 45.693 1.00 94.31 141 PRO A N 1
ATOM 1054 C CA . PRO A 1 141 ? -23.821 5.964 46.450 1.00 94.31 141 PRO A CA 1
ATOM 1055 C C . PRO A 1 141 ? -23.845 4.709 45.556 1.00 94.31 141 PRO A C 1
ATOM 1057 O O . PRO A 1 141 ? -24.413 4.697 44.461 1.00 94.31 141 PRO A O 1
ATOM 1060 N N . ARG A 1 142 ? -23.138 3.651 45.981 1.00 91.62 142 ARG A N 1
ATOM 1061 C CA . ARG A 1 142 ? -22.862 2.466 45.140 1.00 91.62 142 ARG A CA 1
ATOM 1062 C C . ARG A 1 142 ? -24.121 1.722 44.689 1.00 91.62 142 ARG A C 1
ATOM 1064 O O . ARG A 1 142 ? -24.117 1.175 43.591 1.00 91.62 142 ARG A O 1
ATOM 1071 N N . ASP A 1 143 ? -25.162 1.717 45.508 1.00 95.12 143 ASP A N 1
ATOM 1072 C CA . ASP A 1 143 ? -26.444 1.068 45.231 1.00 95.12 143 ASP A CA 1
ATOM 1073 C C . ASP A 1 143 ? -27.164 1.722 44.039 1.00 95.12 143 ASP A C 1
ATOM 1075 O O . ASP A 1 143 ? -27.528 1.042 43.080 1.00 95.12 143 ASP A O 1
ATOM 1079 N N . VAL A 1 144 ? -27.271 3.054 44.029 1.00 93.88 144 VAL A N 1
ATOM 1080 C CA . VAL A 1 144 ? -27.900 3.816 42.941 1.00 93.88 144 VAL A CA 1
ATOM 1081 C C . VAL A 1 144 ? -27.098 3.661 41.652 1.00 93.88 144 VAL A C 1
ATOM 1083 O O . VAL A 1 144 ? -27.668 3.492 40.575 1.00 93.88 144 VAL A O 1
ATOM 1086 N N . ARG A 1 145 ? -25.762 3.638 41.756 1.00 93.50 145 ARG A N 1
ATOM 1087 C CA . ARG A 1 145 ? -24.883 3.398 40.602 1.00 93.50 145 ARG A CA 1
ATOM 1088 C C . ARG A 1 145 ? -25.073 2.017 39.980 1.00 93.50 145 ARG A C 1
ATOM 1090 O O . ARG A 1 145 ? -24.876 1.868 38.777 1.00 93.50 145 ARG A O 1
ATOM 1097 N N . PHE A 1 146 ? -25.373 1.006 40.791 1.00 94.81 146 PHE A N 1
ATOM 1098 C CA . PHE A 1 146 ? -25.648 -0.339 40.298 1.00 94.81 146 PHE A CA 1
ATOM 1099 C C . PHE A 1 146 ? -26.977 -0.359 39.538 1.00 94.81 146 PHE A C 1
ATOM 1101 O O . PHE A 1 146 ? -26.995 -0.700 38.357 1.00 94.81 146 PHE A O 1
ATOM 1108 N N . ARG A 1 147 ? -28.045 0.150 40.166 1.00 95.31 147 ARG A N 1
ATOM 1109 C CA . ARG A 1 147 ? -29.392 0.202 39.576 1.00 95.31 147 ARG A CA 1
ATOM 1110 C C . ARG A 1 147 ? -29.445 0.978 38.259 1.00 95.31 147 ARG A C 1
ATOM 1112 O O . ARG A 1 147 ? -30.110 0.551 37.325 1.00 95.31 147 ARG A O 1
ATOM 1119 N N . LEU A 1 148 ? -28.732 2.103 38.164 1.00 94.75 148 LEU A N 1
ATOM 1120 C CA . LEU A 1 148 ? -28.681 2.906 36.937 1.00 94.75 148 LEU A CA 1
ATOM 1121 C C . LEU A 1 148 ? -28.008 2.166 35.772 1.00 94.75 148 LEU A C 1
ATOM 1123 O O . LEU A 1 148 ? -28.477 2.255 34.640 1.00 94.75 148 LEU A O 1
ATOM 1127 N N . ARG A 1 149 ? -26.917 1.434 36.033 1.00 94.38 149 ARG A N 1
ATOM 1128 C CA . ARG A 1 149 ? -26.250 0.638 34.990 1.00 94.38 149 ARG A CA 1
ATOM 1129 C C . ARG A 1 149 ? -27.107 -0.536 34.543 1.00 94.38 149 ARG A C 1
ATOM 1131 O O . ARG A 1 149 ? -27.148 -0.818 33.352 1.00 94.38 149 ARG A O 1
ATOM 1138 N N . GLU A 1 150 ? -27.777 -1.190 35.487 1.00 94.44 150 GLU A N 1
ATOM 1139 C CA . GLU A 1 150 ? -28.687 -2.303 35.215 1.00 94.44 150 GLU A CA 1
ATOM 1140 C C . GLU A 1 150 ? -29.859 -1.851 34.335 1.00 94.44 150 GLU A C 1
ATOM 1142 O O . GLU A 1 150 ? -30.079 -2.431 33.275 1.00 94.44 150 GLU A O 1
ATOM 1147 N N . PHE A 1 151 ? -30.499 -0.728 34.684 1.00 93.56 151 PHE A N 1
ATOM 1148 C CA . PHE A 1 151 ? -31.561 -0.123 33.875 1.00 93.56 151 PHE A CA 1
ATOM 1149 C C . PHE A 1 151 ? -31.108 0.192 32.441 1.00 93.56 151 PHE A C 1
ATOM 1151 O O . PHE A 1 151 ? -31.806 -0.126 31.478 1.00 93.56 151 PHE A O 1
ATOM 1158 N N . LEU A 1 152 ? -29.927 0.796 32.274 1.00 93.06 152 LEU A N 1
ATOM 1159 C CA . LEU A 1 152 ? -29.406 1.125 30.946 1.00 93.06 152 LEU A CA 1
ATOM 1160 C C . LEU A 1 152 ? -29.107 -0.140 30.121 1.00 93.06 152 LEU A C 1
ATOM 1162 O O . LEU A 1 152 ? -29.404 -0.191 28.928 1.00 93.06 152 LEU A O 1
ATOM 1166 N N . HIS A 1 153 ? -28.559 -1.176 30.758 1.00 92.62 153 HIS A N 1
ATOM 1167 C CA . HIS A 1 153 ? -28.271 -2.453 30.107 1.00 92.62 153 HIS A CA 1
ATOM 1168 C C . HIS A 1 153 ? -29.554 -3.176 29.660 1.00 92.62 153 HIS A C 1
ATOM 1170 O O . HIS A 1 153 ? -29.602 -3.730 28.561 1.00 92.62 153 HIS A O 1
ATOM 1176 N N . GLU A 1 154 ? -30.607 -3.137 30.480 1.00 91.88 154 GLU A N 1
ATOM 1177 C CA . GLU A 1 154 ? -31.924 -3.693 30.152 1.00 91.88 154 GLU A CA 1
ATOM 1178 C C . GLU A 1 154 ? -32.598 -2.919 29.009 1.00 91.88 154 GLU A C 1
ATOM 1180 O O . GLU A 1 154 ? -33.077 -3.516 28.044 1.00 91.88 154 GLU A O 1
ATOM 1185 N N . THR A 1 155 ? -32.544 -1.584 29.050 1.00 90.06 155 THR A N 1
ATOM 1186 C CA . THR A 1 155 ? -33.124 -0.711 28.014 1.00 90.06 155 THR A CA 1
ATOM 1187 C C . THR A 1 155 ? -32.513 -0.977 26.635 1.00 90.06 155 THR A C 1
ATOM 1189 O O . THR A 1 155 ? -33.226 -1.019 25.630 1.00 90.06 155 THR A O 1
ATOM 1192 N N . VAL A 1 156 ? -31.196 -1.205 26.569 1.00 88.69 156 VAL A N 1
ATOM 1193 C CA . VAL A 1 156 ? -30.519 -1.560 25.313 1.00 88.69 156 VAL A CA 1
ATOM 1194 C C . VAL A 1 156 ? -30.930 -2.938 24.811 1.00 88.69 156 VAL A C 1
ATOM 1196 O O . VAL A 1 156 ? -31.195 -3.082 23.619 1.00 88.69 156 VAL A O 1
ATOM 1199 N N . HIS A 1 157 ? -31.046 -3.932 25.695 1.00 86.56 157 HIS A N 1
ATOM 1200 C CA . HIS A 1 157 ? -31.498 -5.269 25.308 1.00 86.56 157 HIS A CA 1
ATOM 1201 C C . HIS A 1 157 ? -32.910 -5.242 24.700 1.00 86.56 157 HIS A C 1
ATOM 1203 O O . HIS A 1 157 ? -33.161 -5.859 23.661 1.00 86.56 157 HIS A O 1
ATOM 1209 N N . LEU A 1 158 ? -33.817 -4.464 25.297 1.00 87.62 158 LEU A N 1
ATOM 1210 C CA . LEU A 1 158 ? -35.179 -4.292 24.793 1.00 87.62 158 LEU A CA 1
ATOM 1211 C C . LEU A 1 158 ? -35.207 -3.595 23.424 1.00 87.62 158 LEU A C 1
ATOM 1213 O O . LEU A 1 158 ? -35.888 -4.086 22.523 1.00 87.62 158 LEU A O 1
ATOM 1217 N N . ARG A 1 159 ? -34.424 -2.521 23.228 1.00 86.25 159 ARG A N 1
ATOM 1218 C CA . ARG A 1 159 ? -34.303 -1.826 21.926 1.00 86.25 159 ARG A CA 1
ATOM 1219 C C . ARG A 1 159 ? -33.793 -2.735 20.810 1.00 86.25 159 ARG A C 1
ATOM 1221 O O . ARG A 1 159 ? -34.301 -2.671 19.693 1.00 86.25 159 ARG A O 1
ATOM 1228 N N . ASP A 1 160 ? -32.799 -3.572 21.100 1.00 85.25 160 ASP A N 1
ATOM 1229 C CA . ASP A 1 160 ? -32.237 -4.507 20.117 1.00 85.25 160 ASP A CA 1
ATOM 1230 C C . ASP A 1 160 ? -33.274 -5.566 19.705 1.00 85.25 160 ASP A C 1
ATOM 1232 O O . ASP A 1 160 ? -33.343 -5.973 18.545 1.00 85.25 160 ASP A O 1
ATOM 1236 N N . THR A 1 161 ? -34.121 -5.984 20.650 1.00 85.12 161 THR A N 1
ATOM 1237 C CA . THR A 1 161 ? -35.180 -6.971 20.409 1.00 85.12 161 THR A CA 1
ATOM 1238 C C . THR A 1 161 ? -36.343 -6.366 19.620 1.00 85.12 161 THR A C 1
ATOM 1240 O O . THR A 1 161 ? -36.802 -6.981 18.658 1.00 85.12 161 THR A O 1
ATOM 1243 N N . SER A 1 162 ? -36.783 -5.146 19.954 1.00 84.31 162 SER A N 1
ATOM 1244 C CA . SER A 1 162 ? -37.862 -4.461 19.227 1.00 84.31 162 SER A CA 1
ATOM 1245 C C . SER A 1 162 ? -37.475 -4.149 17.780 1.00 84.31 162 SER A C 1
ATOM 1247 O O . SER A 1 162 ? -38.268 -4.394 16.876 1.00 84.31 162 SER A O 1
ATOM 1249 N N . ALA A 1 163 ? -36.236 -3.700 17.543 1.00 82.31 163 ALA A N 1
ATOM 1250 C CA . ALA A 1 163 ? -35.740 -3.421 16.195 1.00 82.31 163 ALA A CA 1
ATOM 1251 C C . ALA A 1 163 ? -35.689 -4.681 15.310 1.00 82.31 163 ALA A C 1
ATOM 1253 O O . ALA A 1 163 ? -35.929 -4.610 14.108 1.00 82.31 163 ALA A O 1
ATOM 1254 N N . ARG A 1 164 ? -35.404 -5.857 15.889 1.00 81.31 164 ARG A N 1
ATOM 1255 C CA . ARG A 1 164 ? -35.422 -7.130 15.147 1.00 81.31 164 ARG A CA 1
ATOM 1256 C C . ARG A 1 164 ? -36.828 -7.566 14.752 1.00 81.31 164 ARG A C 1
ATOM 1258 O O . ARG A 1 164 ? -36.985 -8.141 13.683 1.00 81.31 164 ARG A O 1
ATOM 1265 N N . VAL A 1 165 ? -37.825 -7.318 15.600 1.00 84.62 165 VAL A N 1
ATOM 1266 C CA . VAL A 1 165 ? -39.227 -7.653 15.305 1.00 84.62 165 VAL A CA 1
ATOM 1267 C C . VAL A 1 165 ? -39.756 -6.797 14.154 1.00 84.62 165 VAL A C 1
ATOM 1269 O O . VAL A 1 165 ? -40.419 -7.318 13.266 1.00 84.62 165 VAL A O 1
ATOM 1272 N N . GLU A 1 166 ? -39.405 -5.512 14.132 1.00 85.62 166 GLU A N 1
ATOM 1273 C CA . GLU A 1 166 ? -39.845 -4.561 13.104 1.00 85.62 166 GLU A CA 1
ATOM 1274 C C . GLU A 1 166 ? -39.272 -4.870 11.708 1.00 85.62 166 GLU A C 1
ATOM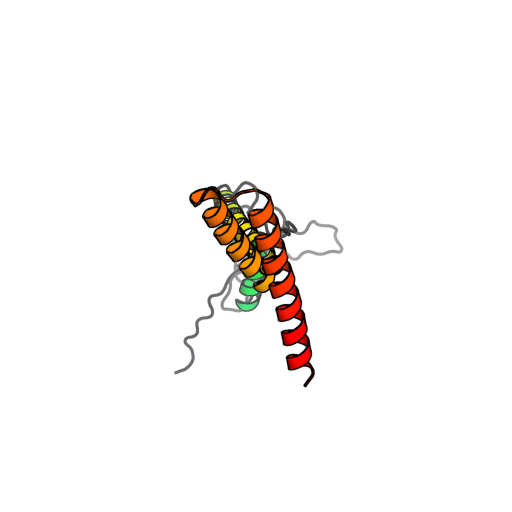 1276 O O . GLU A 1 166 ? -39.922 -4.602 10.709 1.00 85.62 166 GLU A O 1
ATOM 1281 N N . LEU A 1 167 ? -38.089 -5.491 11.623 1.00 76.88 167 LEU A N 1
ATOM 1282 C CA . LEU A 1 167 ? -37.466 -5.893 10.351 1.00 76.88 167 LEU A CA 1
ATOM 1283 C C . LEU A 1 167 ? -38.045 -7.178 9.736 1.00 76.88 167 LEU A C 1
ATOM 1285 O O . LEU A 1 167 ? -37.731 -7.498 8.591 1.00 76.88 167 LEU A O 1
ATOM 1289 N N . VAL A 1 168 ? -38.814 -7.952 10.504 1.00 85.56 168 VAL A N 1
ATOM 1290 C CA . VAL A 1 168 ? -39.425 -9.219 10.059 1.00 85.56 168 VAL A CA 1
ATOM 1291 C C . VAL A 1 168 ? -40.894 -9.025 9.650 1.00 85.56 168 VAL A C 1
ATOM 1293 O O . VAL A 1 168 ? -41.470 -9.918 9.028 1.00 85.56 168 VAL A O 1
ATOM 1296 N N . ALA A 1 169 ? -41.487 -7.876 9.986 1.00 65.12 169 ALA A N 1
ATOM 1297 C CA . ALA A 1 169 ? -42.847 -7.480 9.619 1.00 65.12 169 ALA A CA 1
ATOM 1298 C C . ALA A 1 169 ? -42.888 -6.787 8.247 1.00 65.12 169 ALA A C 1
ATOM 1300 O O . ALA A 1 169 ? -43.895 -6.999 7.533 1.00 65.12 169 ALA A O 1
#

InterPro domains:
  IPR013099 Potassium channel domain [PF07885] (61-111)